Protein AF-A0A9D4W9C0-F1 (afdb_monomer_lite)

pLDDT: mean 72.35, std 21.94, range [27.69, 94.62]

InterPro domains:
  IPR045550 Acylamino-acid-releasing enzyme, N-terminal domain [PF19283] (12-124)

Foldseek 3Di:
DDDDDDDDDDPDDDDDDDPPDDDDDDDDDDDPPPCPPPDPDDDFLDDVRGPHDADFDWDADPVVRDIDTFPDDDPQKRWDDKDWDPDDPPFTKIKTKIAGDPPHSYDPPPPPPGDIDIDMGTDDD

Sequence (125 aa):
MLQLQMQCKAMYQKPTFNDLGYKRSGYDDKDSSSCKGQGDLEEDWGETYAGKRQPALFVINIASGEVQAVKGIDKSLSVGQGVWAPSSDSAQYLVFVGWAFETRKLGVKYCYNRLCSIYVVKAPP

Radius of gyration: 20.46 Å; chains: 1; bounding box: 59×52×46 Å

Secondary structure (DSSP, 8-state):
-------------PPP--TT---------S-----------PPP--TT-TTPPPP--EEE-TTT--EEEPPS--TTEEEEEEEEPPPBTTB-EEEEEEEE-SS-SS-TTT-SS---EEEEEEPP-

Organism: Pisum sativum (NCBI:txid3888)

Structure (mmCIF, N/CA/C/O backbone):
data_AF-A0A9D4W9C0-F1
#
_entry.id   AF-A0A9D4W9C0-F1
#
loop_
_atom_site.group_PDB
_atom_site.id
_atom_site.type_symbol
_atom_site.label_atom_id
_atom_site.label_alt_id
_atom_site.label_comp_id
_atom_site.label_asym_id
_atom_site.label_entity_id
_atom_site.label_seq_id
_atom_site.pdbx_PDB_ins_code
_atom_site.Cartn_x
_atom_site.Cartn_y
_atom_site.Cartn_z
_atom_site.occupancy
_atom_site.B_iso_or_equiv
_atom_site.auth_seq_id
_atom_site.auth_comp_id
_atom_site.auth_asym_id
_atom_site.auth_atom_id
_atom_site.pdbx_PDB_model_num
ATOM 1 N N . MET A 1 1 ? 20.685 -44.419 8.363 1.00 34.91 1 MET A N 1
ATOM 2 C CA . MET A 1 1 ? 21.525 -43.221 8.153 1.00 34.91 1 MET A CA 1
ATOM 3 C C . MET A 1 1 ? 20.795 -42.060 8.807 1.00 34.91 1 MET A C 1
ATOM 5 O O . MET A 1 1 ? 19.616 -41.888 8.531 1.00 34.91 1 MET A O 1
ATOM 9 N N . LEU A 1 2 ? 21.433 -41.440 9.802 1.00 28.39 2 LEU A N 1
ATOM 10 C CA . LEU A 1 2 ? 20.824 -40.558 10.803 1.00 28.39 2 LEU A CA 1
ATOM 11 C C . LEU A 1 2 ? 20.231 -39.259 10.224 1.00 28.39 2 LEU A C 1
ATOM 13 O O . LEU A 1 2 ? 20.700 -38.747 9.213 1.00 28.39 2 LEU A O 1
ATOM 17 N N . GLN A 1 3 ? 19.228 -38.742 10.943 1.00 36.00 3 GLN A N 1
ATOM 18 C CA . GLN A 1 3 ? 18.610 -37.421 10.800 1.00 36.00 3 GLN A CA 1
ATOM 19 C C . GLN A 1 3 ? 19.608 -36.257 10.904 1.00 36.00 3 GLN A C 1
ATOM 21 O O . GLN A 1 3 ? 20.583 -36.340 11.648 1.00 36.00 3 GLN A O 1
ATOM 26 N N . LEU A 1 4 ? 19.230 -35.107 10.333 1.00 28.59 4 LEU A N 1
ATOM 27 C CA . LEU A 1 4 ? 19.535 -33.816 10.949 1.00 28.59 4 LEU A CA 1
ATOM 28 C C . LEU A 1 4 ? 18.307 -32.890 10.880 1.00 28.59 4 LEU A C 1
ATOM 30 O O . LEU A 1 4 ? 18.035 -32.260 9.862 1.00 28.59 4 LEU A O 1
ATOM 34 N N . GLN A 1 5 ? 17.550 -32.825 11.979 1.00 38.75 5 GLN A N 1
ATOM 35 C CA . GLN A 1 5 ? 16.717 -31.665 12.284 1.00 38.75 5 GLN A CA 1
ATOM 36 C C . GLN A 1 5 ? 17.623 -30.594 12.895 1.00 38.75 5 GLN A C 1
ATOM 38 O O . GLN A 1 5 ? 18.260 -30.841 13.915 1.00 38.75 5 GLN A O 1
ATOM 43 N N . MET A 1 6 ? 17.657 -29.396 12.314 1.00 27.69 6 MET A N 1
ATOM 44 C CA . MET A 1 6 ? 18.149 -28.214 13.020 1.00 27.69 6 MET A CA 1
ATOM 45 C C . MET A 1 6 ? 16.951 -27.461 13.591 1.00 27.69 6 MET A C 1
ATOM 47 O O . MET A 1 6 ? 16.297 -26.674 12.914 1.00 27.69 6 MET A O 1
ATOM 51 N N . GLN A 1 7 ? 16.657 -27.730 14.860 1.00 35.03 7 GLN A N 1
ATOM 52 C CA . GLN A 1 7 ? 15.906 -26.807 15.700 1.00 35.03 7 GLN A CA 1
ATOM 53 C C . GLN A 1 7 ? 16.898 -25.793 16.277 1.00 35.03 7 GLN A C 1
ATOM 55 O O . GLN A 1 7 ? 17.729 -26.151 17.107 1.00 35.03 7 GLN A O 1
ATOM 60 N N . CYS A 1 8 ? 16.788 -24.525 15.886 1.00 28.09 8 CYS A N 1
ATOM 61 C CA . CYS A 1 8 ? 17.391 -23.421 16.630 1.00 28.09 8 CYS A CA 1
ATOM 62 C C . CYS A 1 8 ? 16.278 -22.652 17.337 1.00 28.09 8 CYS A C 1
ATOM 64 O O . CYS A 1 8 ? 15.505 -21.912 16.731 1.00 28.09 8 CYS A O 1
ATOM 66 N N . LYS A 1 9 ? 16.187 -22.869 18.647 1.00 37.78 9 LYS A N 1
ATOM 67 C CA . LYS A 1 9 ? 15.298 -22.157 19.560 1.00 37.78 9 LYS A CA 1
ATOM 68 C C . LYS A 1 9 ? 15.943 -20.802 19.867 1.00 37.78 9 LYS A C 1
ATOM 70 O O . LYS A 1 9 ? 16.843 -20.730 20.695 1.00 37.78 9 LYS A O 1
ATOM 75 N N . ALA A 1 10 ? 15.522 -19.737 19.190 1.00 40.38 10 ALA A N 1
ATOM 76 C CA . ALA A 1 10 ? 15.958 -18.385 19.529 1.00 40.38 10 ALA A CA 1
ATOM 77 C C . ALA A 1 10 ? 14.944 -17.744 20.488 1.00 40.38 10 ALA A C 1
ATOM 79 O O . ALA A 1 10 ? 13.806 -17.466 20.113 1.00 40.38 10 ALA A O 1
ATOM 80 N N . MET A 1 11 ? 15.357 -17.519 21.740 1.00 33.88 11 MET A N 1
ATOM 81 C CA . MET A 1 11 ? 14.653 -16.631 22.669 1.00 33.88 11 MET A CA 1
ATOM 82 C C . MET A 1 11 ? 14.821 -15.195 22.168 1.00 33.88 11 MET A C 1
ATOM 84 O O . MET A 1 11 ? 15.821 -14.541 22.449 1.00 33.88 11 MET A O 1
ATOM 88 N N . TYR A 1 12 ? 13.853 -14.710 21.396 1.00 37.72 12 TYR A N 1
ATOM 89 C CA . TYR A 1 12 ? 13.784 -13.302 21.030 1.00 37.72 12 TYR A CA 1
ATOM 90 C C . TYR A 1 12 ? 13.230 -12.523 22.227 1.00 37.72 12 TYR A C 1
ATOM 92 O O . TYR A 1 12 ? 12.031 -12.581 22.505 1.00 37.72 12 TYR A O 1
ATOM 100 N N . GLN A 1 13 ? 14.088 -11.817 22.970 1.00 42.72 13 GLN A N 1
ATOM 101 C CA . GLN A 1 13 ? 13.584 -10.809 23.899 1.00 42.72 13 GLN A CA 1
ATOM 102 C C . GLN A 1 13 ? 13.069 -9.622 23.086 1.00 42.72 13 GLN A C 1
ATOM 104 O O . GLN A 1 13 ? 13.822 -8.936 22.397 1.00 42.72 13 GLN A O 1
ATOM 109 N N . LYS A 1 14 ? 11.747 -9.437 23.144 1.00 36.97 14 LYS A N 1
ATOM 110 C CA . LYS A 1 14 ? 11.023 -8.318 22.543 1.00 36.97 14 LYS A CA 1
ATOM 111 C C . LYS A 1 14 ? 11.611 -7.016 23.108 1.00 36.97 14 LYS A C 1
ATOM 113 O O . LYS A 1 14 ? 11.661 -6.890 24.331 1.00 36.97 14 LYS A O 1
ATOM 118 N N . PRO A 1 15 ? 12.072 -6.066 22.279 1.00 43.28 15 PRO A N 1
ATOM 119 C CA . PRO A 1 15 ? 12.569 -4.803 22.802 1.00 43.28 15 PRO A CA 1
ATOM 120 C C . PRO A 1 15 ? 11.398 -4.034 23.420 1.00 43.28 15 PRO A C 1
ATOM 122 O O . PRO A 1 15 ? 10.394 -3.776 22.755 1.00 43.28 15 PRO A O 1
ATOM 125 N N . THR A 1 16 ? 11.516 -3.702 24.703 1.00 37.25 16 THR A N 1
ATOM 126 C CA . THR A 1 16 ? 10.535 -2.886 25.421 1.00 37.25 16 THR A CA 1
ATOM 127 C C . THR A 1 16 ? 10.920 -1.421 25.265 1.00 37.25 16 THR A C 1
ATOM 129 O O . THR A 1 16 ? 12.020 -1.020 25.646 1.00 37.25 16 THR A O 1
ATOM 132 N N . PHE A 1 17 ? 10.031 -0.623 24.680 1.00 42.72 17 PHE A N 1
ATOM 133 C CA . PHE A 1 17 ? 10.199 0.822 24.585 1.00 42.72 17 PHE A CA 1
ATOM 134 C C . PHE A 1 17 ? 9.562 1.463 25.821 1.00 42.72 17 PHE A C 1
ATOM 136 O O . PHE A 1 17 ? 8.345 1.415 25.965 1.00 42.72 17 PHE A O 1
ATOM 143 N N . ASN A 1 18 ? 10.380 2.032 26.709 1.00 55.69 18 ASN A N 1
ATOM 144 C CA . ASN A 1 18 ? 9.914 2.867 27.818 1.00 55.69 18 ASN A CA 1
ATOM 145 C C . ASN A 1 18 ? 10.355 4.322 27.588 1.00 55.69 18 ASN A C 1
ATOM 147 O O . ASN A 1 18 ? 11.395 4.566 26.971 1.00 55.69 18 ASN A O 1
ATOM 151 N N . ASP A 1 19 ? 9.601 5.271 28.150 1.00 52.81 19 ASP A N 1
ATOM 152 C CA . ASP A 1 19 ? 9.666 6.731 27.926 1.00 52.81 19 ASP A CA 1
ATOM 153 C C . ASP A 1 19 ? 10.970 7.450 28.346 1.00 52.81 19 ASP A C 1
ATOM 155 O O . ASP A 1 19 ? 11.016 8.676 28.415 1.00 52.81 19 ASP A O 1
ATOM 159 N N . LEU A 1 20 ? 12.061 6.730 28.620 1.00 50.66 20 LEU A N 1
ATOM 160 C CA . LEU A 1 20 ? 13.327 7.315 29.090 1.00 50.66 20 LEU A CA 1
ATOM 161 C C . LEU A 1 20 ? 14.422 7.435 28.022 1.00 50.66 20 LEU A C 1
ATOM 163 O O . LEU A 1 20 ? 15.534 7.862 28.336 1.00 50.66 20 LEU A O 1
ATOM 167 N N . GLY A 1 21 ? 14.115 7.134 26.760 1.00 45.12 21 GLY A N 1
ATOM 168 C CA . GLY A 1 21 ? 15.059 7.300 25.658 1.00 45.12 21 GLY A CA 1
ATOM 169 C C . GLY A 1 21 ? 16.256 6.337 25.707 1.00 45.12 21 GLY A C 1
ATOM 170 O O . GLY A 1 21 ? 16.604 5.729 26.718 1.00 45.12 21 GLY A O 1
ATOM 171 N N . TYR A 1 22 ? 16.889 6.162 24.550 1.00 50.72 22 TYR A N 1
ATOM 172 C CA . TYR A 1 22 ? 18.026 5.263 24.366 1.00 50.72 22 TYR A CA 1
ATOM 173 C C . TYR A 1 22 ? 19.295 5.848 25.011 1.00 50.72 22 TYR A C 1
ATOM 175 O O . TYR A 1 22 ? 19.830 6.851 24.536 1.00 50.72 22 TYR A O 1
ATOM 183 N N . LYS A 1 23 ? 19.813 5.213 26.072 1.00 36.28 23 LYS A N 1
ATOM 184 C CA . LYS A 1 23 ? 21.152 5.512 26.606 1.00 36.28 23 LYS A CA 1
ATOM 185 C C . LYS A 1 23 ? 22.200 4.618 25.946 1.00 36.28 23 LYS A C 1
ATOM 187 O O . LYS A 1 23 ? 22.246 3.418 26.198 1.00 36.28 23 LYS A O 1
ATOM 192 N N . ARG A 1 24 ? 23.078 5.222 25.141 1.00 42.12 24 ARG A N 1
ATOM 193 C CA . ARG A 1 24 ? 24.316 4.598 24.659 1.00 42.12 24 ARG A CA 1
ATOM 194 C C . ARG A 1 24 ? 25.418 4.817 25.700 1.00 42.12 24 ARG A C 1
ATOM 196 O O . ARG A 1 24 ? 25.964 5.913 25.778 1.00 42.12 24 ARG A O 1
ATOM 203 N N . SER A 1 25 ? 25.738 3.805 26.501 1.00 36.12 25 SER A N 1
ATOM 204 C CA . SER A 1 25 ? 27.000 3.761 27.250 1.00 36.12 25 SER A CA 1
ATOM 205 C C . SER A 1 25 ? 28.089 3.198 26.335 1.00 36.12 25 SER A C 1
ATOM 207 O O . SER A 1 25 ? 27.937 2.117 25.773 1.00 36.12 25 SER A O 1
ATOM 209 N N . GLY A 1 26 ? 29.154 3.968 26.117 1.00 37.12 26 GLY A N 1
ATOM 210 C CA . GLY A 1 26 ? 30.308 3.536 25.331 1.00 37.12 26 GLY A CA 1
ATOM 211 C C . GLY A 1 26 ? 31.346 2.815 26.187 1.00 37.12 26 GLY A C 1
ATOM 212 O O . GLY A 1 26 ? 31.573 3.241 27.315 1.00 37.12 26 GLY A O 1
ATOM 213 N N . TYR A 1 27 ? 31.963 1.761 25.643 1.00 36.47 27 TYR A N 1
ATOM 214 C CA . TYR A 1 27 ? 33.420 1.608 25.515 1.00 36.47 27 TYR A CA 1
ATOM 215 C C . TYR A 1 27 ? 33.798 0.343 24.710 1.00 36.47 27 TYR A C 1
ATOM 217 O O . TYR A 1 27 ? 33.088 -0.658 24.744 1.00 36.47 27 TYR A O 1
ATOM 225 N N . ASP A 1 28 ? 34.942 0.480 24.037 1.00 34.72 28 ASP A N 1
ATOM 226 C CA . ASP A 1 28 ? 35.852 -0.445 23.346 1.00 34.72 28 ASP A CA 1
ATOM 227 C C . ASP A 1 28 ? 35.480 -1.202 22.057 1.00 34.72 28 ASP A C 1
ATOM 229 O O . ASP A 1 28 ? 34.599 -2.054 21.965 1.00 34.72 28 ASP A O 1
ATOM 233 N N . ASP A 1 29 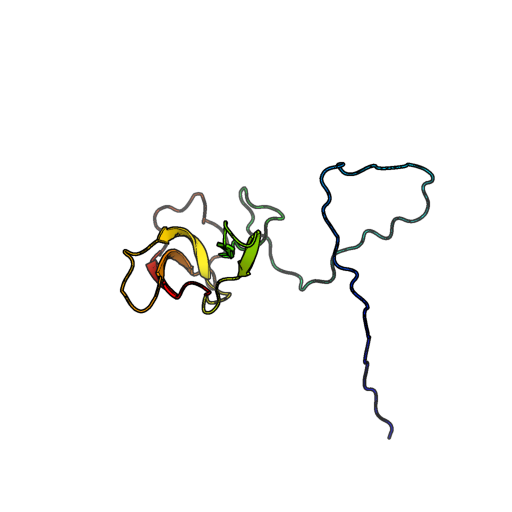? 36.298 -0.865 21.060 1.00 47.44 29 ASP A N 1
ATOM 234 C CA . ASP A 1 29 ? 36.398 -1.349 19.697 1.00 47.44 29 ASP A CA 1
ATOM 235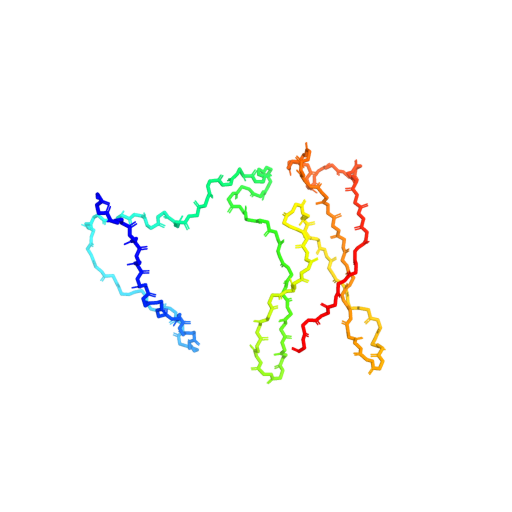 C C . ASP A 1 29 ? 37.081 -2.726 19.689 1.00 47.44 29 ASP A C 1
ATOM 237 O O . ASP A 1 29 ? 38.294 -2.839 19.879 1.00 47.44 29 ASP A O 1
ATOM 241 N N . LYS A 1 30 ? 36.301 -3.793 19.506 1.00 42.06 30 LYS A N 1
ATOM 242 C CA . LYS A 1 30 ? 36.797 -5.066 18.970 1.00 42.06 30 LYS A CA 1
ATOM 243 C C . LYS A 1 30 ? 35.658 -5.834 18.319 1.00 42.06 30 LYS A C 1
ATOM 245 O O . LYS A 1 30 ? 34.712 -6.252 18.979 1.00 42.06 30 LYS A O 1
ATOM 250 N N . ASP A 1 31 ? 35.787 -5.982 17.006 1.00 41.38 31 ASP A N 1
ATOM 251 C CA . ASP A 1 31 ? 34.993 -6.845 16.140 1.00 41.38 31 ASP A CA 1
ATOM 252 C C . ASP A 1 31 ? 33.482 -6.684 16.312 1.00 41.38 31 ASP A C 1
ATOM 254 O O . ASP A 1 31 ? 32.752 -7.600 16.701 1.00 41.38 31 ASP A O 1
ATOM 258 N N . SER A 1 32 ? 32.991 -5.507 15.907 1.00 41.47 32 SER A N 1
ATOM 259 C CA . SER A 1 32 ? 31.609 -5.404 15.451 1.00 41.47 32 SER A CA 1
ATOM 260 C C . SER A 1 32 ? 31.459 -6.279 14.204 1.00 41.47 32 SER A C 1
ATOM 262 O O . SER A 1 32 ? 31.578 -5.843 13.058 1.00 41.47 32 SER A O 1
ATOM 264 N N . SER A 1 33 ? 31.202 -7.568 14.429 1.00 43.00 33 SER A N 1
ATOM 265 C CA . SER A 1 33 ? 30.470 -8.381 13.474 1.00 43.00 33 SER A CA 1
ATOM 266 C C . SER A 1 33 ? 29.147 -7.656 13.273 1.00 43.00 33 SER A C 1
ATOM 268 O O . SER A 1 33 ? 28.201 -7.785 14.043 1.00 43.00 33 SER A O 1
ATOM 270 N N . SER A 1 34 ? 29.156 -6.751 12.292 1.00 49.97 34 SER A N 1
ATOM 271 C CA . SER A 1 34 ? 27.990 -6.066 11.779 1.00 49.97 34 SER A CA 1
ATOM 272 C C . SER A 1 34 ? 26.921 -7.133 11.679 1.00 49.97 34 SER A C 1
ATOM 274 O O . SER A 1 34 ? 27.086 -8.096 10.925 1.00 49.97 34 SER A O 1
ATOM 276 N N . CYS A 1 35 ? 25.887 -7.014 12.512 1.00 44.88 35 CYS A N 1
ATOM 277 C CA . CYS A 1 35 ? 24.693 -7.827 12.424 1.00 44.88 35 CYS A CA 1
ATOM 278 C C . CYS A 1 35 ? 24.067 -7.507 11.067 1.00 44.88 35 CYS A C 1
ATOM 280 O O . CYS A 1 35 ? 23.162 -6.681 10.961 1.00 44.88 35 CYS A O 1
ATOM 282 N N . LYS A 1 36 ? 24.610 -8.111 10.008 1.00 54.81 36 LYS A N 1
ATOM 283 C CA . LYS A 1 36 ? 24.009 -8.169 8.691 1.00 54.81 36 LYS A CA 1
ATOM 284 C C . LYS A 1 36 ? 22.718 -8.915 8.944 1.00 54.81 36 LYS A C 1
ATOM 286 O O . LYS A 1 36 ? 22.748 -10.115 9.196 1.00 54.81 36 LYS A O 1
ATOM 291 N N . GLY A 1 37 ? 21.624 -8.161 9.050 1.00 54.19 37 GLY A N 1
ATOM 292 C CA . GLY A 1 37 ? 20.315 -8.710 9.358 1.00 54.19 37 GLY A CA 1
ATOM 293 C C . GLY A 1 37 ? 20.095 -9.936 8.486 1.00 54.19 37 GLY A C 1
ATOM 294 O O . GLY A 1 37 ? 20.190 -9.836 7.266 1.00 54.19 37 GLY A O 1
ATOM 295 N N . GLN A 1 38 ? 19.890 -11.088 9.121 1.00 60.09 38 GLN A N 1
ATOM 296 C CA . GLN A 1 38 ? 19.630 -12.333 8.419 1.00 60.09 38 GLN A CA 1
ATOM 297 C C . GLN A 1 38 ? 18.307 -12.150 7.666 1.00 60.09 38 GLN A C 1
ATOM 299 O O . GLN A 1 38 ? 17.238 -12.081 8.272 1.00 60.09 38 GLN A O 1
ATOM 304 N N . GLY A 1 39 ? 18.394 -11.979 6.356 1.00 62.66 39 GLY A N 1
ATOM 305 C CA . GLY A 1 39 ? 17.267 -11.789 5.462 1.00 62.66 39 GLY A CA 1
ATOM 306 C C . GLY A 1 39 ? 17.693 -12.167 4.056 1.00 62.66 39 GLY A C 1
ATOM 307 O O . GLY A 1 39 ? 18.883 -12.112 3.736 1.00 62.66 39 GLY A O 1
ATOM 308 N N . ASP A 1 40 ? 16.729 -12.586 3.247 1.00 68.50 40 ASP A N 1
ATOM 309 C CA . ASP A 1 40 ? 16.986 -12.898 1.850 1.00 68.50 40 ASP A CA 1
ATOM 310 C C . ASP A 1 40 ? 17.555 -11.659 1.146 1.00 68.50 40 ASP A C 1
ATOM 312 O O . ASP A 1 40 ? 17.183 -10.520 1.452 1.00 68.50 40 ASP A O 1
ATOM 316 N N . LEU A 1 41 ? 18.507 -11.877 0.235 1.00 69.56 41 LEU A N 1
ATOM 317 C CA . LEU A 1 41 ? 19.050 -10.804 -0.587 1.00 69.56 41 LEU A CA 1
ATOM 318 C C . LEU A 1 41 ? 17.948 -10.332 -1.539 1.00 69.56 41 LEU A C 1
ATOM 320 O O . LEU A 1 41 ? 17.723 -10.925 -2.590 1.00 69.56 41 LEU A O 1
ATOM 324 N N . GLU A 1 42 ? 17.256 -9.269 -1.154 1.00 72.38 42 GLU A N 1
ATOM 325 C CA . GLU A 1 42 ? 16.302 -8.583 -2.012 1.00 72.38 42 GLU A CA 1
ATOM 326 C C . GLU A 1 42 ? 17.015 -7.475 -2.785 1.00 72.38 42 GLU A C 1
ATOM 328 O O . GLU A 1 42 ? 17.797 -6.706 -2.222 1.00 72.38 42 GLU A O 1
ATOM 333 N N . GLU A 1 43 ? 16.730 -7.376 -4.084 1.00 74.38 43 GLU A N 1
ATOM 334 C CA . GLU A 1 43 ? 17.221 -6.266 -4.900 1.00 74.38 43 GLU A CA 1
ATOM 335 C C . GLU A 1 43 ? 16.774 -4.924 -4.313 1.00 74.38 43 GLU A C 1
ATOM 337 O O . GLU A 1 43 ? 15.705 -4.818 -3.710 1.00 74.38 43 GLU A O 1
ATOM 342 N N . ASP A 1 44 ? 17.558 -3.874 -4.508 1.00 76.75 44 ASP A N 1
ATOM 343 C CA . ASP A 1 44 ? 17.185 -2.552 -4.020 1.00 76.75 44 ASP A CA 1
ATOM 344 C C . ASP A 1 44 ? 16.060 -1.940 -4.879 1.00 76.75 44 ASP A C 1
ATOM 346 O O . ASP A 1 44 ? 15.915 -2.232 -6.067 1.00 76.75 44 ASP A O 1
ATOM 350 N N . TRP A 1 45 ? 15.251 -1.068 -4.284 1.00 74.50 45 TRP A N 1
ATOM 351 C CA . TRP A 1 45 ? 14.278 -0.245 -5.005 1.00 74.50 45 TRP A CA 1
ATOM 352 C C . TRP A 1 45 ? 14.942 0.878 -5.808 1.00 74.50 45 TRP A C 1
ATOM 354 O O . TRP A 1 45 ? 14.295 1.465 -6.676 1.00 74.50 45 TRP A O 1
ATOM 364 N N . GLY A 1 46 ? 16.227 1.154 -5.551 1.00 78.88 46 GLY A N 1
ATOM 365 C CA . GLY A 1 46 ? 17.020 2.122 -6.305 1.00 78.88 46 GLY A CA 1
ATOM 366 C C . GLY A 1 46 ? 16.432 3.534 -6.243 1.00 78.88 46 GLY A C 1
ATOM 367 O O . GLY A 1 46 ? 15.711 3.876 -5.310 1.00 78.88 46 GLY A O 1
ATOM 368 N N . GLU A 1 47 ? 16.739 4.377 -7.232 1.00 81.50 47 GLU A N 1
ATOM 369 C CA . GLU A 1 47 ? 16.261 5.769 -7.308 1.00 81.50 47 GLU A CA 1
ATOM 370 C C . GLU A 1 47 ? 16.530 6.554 -6.009 1.00 81.50 47 GLU A C 1
ATOM 372 O O . GLU A 1 47 ? 17.672 6.704 -5.585 1.00 81.50 47 GLU A O 1
ATOM 377 N N . THR A 1 48 ? 15.475 7.048 -5.354 1.00 79.31 48 THR A N 1
ATOM 378 C CA . THR A 1 48 ? 15.552 7.690 -4.036 1.00 79.31 48 THR A CA 1
ATOM 379 C C . THR A 1 48 ? 15.166 6.758 -2.887 1.00 79.31 48 THR A C 1
ATOM 381 O O . THR A 1 48 ? 14.925 7.224 -1.777 1.00 79.31 48 THR A O 1
ATOM 384 N N . TYR A 1 49 ? 15.077 5.457 -3.153 1.00 78.38 49 TYR A N 1
ATOM 385 C CA . TYR A 1 49 ? 14.691 4.400 -2.222 1.00 78.38 49 TYR A CA 1
ATOM 386 C C . TYR A 1 49 ? 15.811 3.377 -1.981 1.00 78.38 49 TYR A C 1
ATOM 388 O O . TYR A 1 49 ? 15.529 2.287 -1.495 1.00 78.38 49 TYR A O 1
ATOM 396 N N . ALA A 1 50 ? 17.072 3.745 -2.241 1.00 80.25 50 ALA A N 1
ATOM 397 C CA . ALA A 1 50 ? 18.220 2.904 -1.915 1.00 80.25 50 ALA A CA 1
ATOM 398 C C . ALA A 1 50 ? 18.218 2.490 -0.425 1.00 80.25 50 ALA A C 1
ATOM 400 O O . ALA A 1 50 ? 18.061 3.330 0.470 1.00 80.25 50 ALA A O 1
ATOM 401 N N . GLY A 1 51 ? 18.354 1.194 -0.154 1.00 79.12 51 GLY A N 1
ATOM 402 C CA . GLY A 1 51 ? 18.309 0.587 1.178 1.00 79.12 51 GLY A CA 1
ATOM 403 C C . GLY A 1 51 ? 16.929 0.596 1.845 1.00 79.12 51 GLY A C 1
ATOM 404 O O . GLY A 1 51 ? 16.824 0.292 3.038 1.00 79.12 51 GLY A O 1
ATOM 405 N N . LYS A 1 52 ? 15.861 0.969 1.128 1.00 81.31 52 LYS A N 1
ATOM 406 C CA . LYS A 1 52 ? 14.486 0.909 1.642 1.00 81.31 52 LYS A CA 1
ATOM 407 C C . LYS A 1 52 ? 13.875 -0.452 1.339 1.00 81.31 52 LYS A C 1
ATOM 409 O O . LYS A 1 52 ? 14.213 -1.101 0.359 1.00 81.31 52 LYS A O 1
ATOM 414 N N . ARG A 1 53 ? 12.958 -0.887 2.201 1.00 82.12 53 ARG A N 1
ATOM 415 C CA . ARG A 1 53 ? 12.156 -2.094 1.979 1.00 82.12 53 ARG A CA 1
ATOM 416 C C . ARG A 1 53 ? 10.814 -1.739 1.358 1.00 82.12 53 ARG A C 1
ATOM 418 O O . ARG A 1 53 ? 10.407 -0.577 1.367 1.00 82.12 53 ARG A O 1
ATOM 425 N N . GLN A 1 54 ? 10.135 -2.760 0.847 1.00 82.88 54 GLN A N 1
ATOM 426 C CA . GLN A 1 54 ? 8.777 -2.631 0.341 1.00 82.88 54 GLN A CA 1
ATOM 427 C C . GLN A 1 54 ? 7.847 -2.064 1.428 1.00 82.88 54 GLN A C 1
ATOM 429 O O . GLN A 1 54 ? 7.893 -2.534 2.571 1.00 82.88 54 GLN A O 1
ATOM 434 N N . PRO A 1 55 ? 7.010 -1.066 1.103 1.00 87.44 55 PRO A N 1
ATOM 435 C CA . PRO A 1 55 ? 6.020 -0.555 2.039 1.00 87.44 55 PRO A CA 1
ATOM 436 C C . PRO A 1 55 ? 4.974 -1.629 2.365 1.00 87.44 55 PRO A C 1
ATOM 438 O O . PRO A 1 55 ? 4.527 -2.365 1.487 1.00 87.44 55 PRO A O 1
ATOM 441 N N . ALA A 1 56 ? 4.563 -1.684 3.630 1.00 89.69 56 ALA A N 1
ATOM 442 C CA . ALA A 1 56 ? 3.518 -2.573 4.128 1.00 89.69 56 ALA A CA 1
ATOM 443 C C . ALA A 1 56 ? 2.483 -1.772 4.929 1.00 89.69 56 ALA A C 1
ATOM 445 O O . ALA A 1 56 ? 2.814 -0.749 5.533 1.00 89.69 56 ALA A O 1
ATOM 446 N N . LEU A 1 57 ? 1.232 -2.239 4.936 1.00 92.19 57 LEU A N 1
ATOM 447 C CA . LEU A 1 57 ? 0.151 -1.605 5.688 1.00 92.19 57 LEU A CA 1
ATOM 448 C C . LEU A 1 57 ? 0.045 -2.174 7.101 1.00 92.19 57 LEU A C 1
ATOM 450 O O . LEU A 1 57 ? 0.023 -3.389 7.309 1.00 92.19 57 LEU A O 1
ATOM 454 N N . PHE A 1 58 ? -0.098 -1.266 8.060 1.00 93.06 58 PHE A N 1
ATOM 455 C CA . PHE A 1 58 ? -0.347 -1.567 9.462 1.00 93.06 58 PHE A CA 1
ATOM 456 C C . PHE A 1 58 ? -1.537 -0.746 9.945 1.00 93.06 58 PHE A C 1
ATOM 458 O O . PHE A 1 58 ? -1.727 0.394 9.522 1.00 93.06 58 PHE A O 1
ATOM 465 N N . VAL A 1 59 ? -2.318 -1.326 10.846 1.00 93.69 59 VAL A N 1
ATOM 466 C CA . VAL A 1 59 ? -3.403 -0.652 11.556 1.00 93.69 59 VAL A CA 1
ATOM 467 C C . VAL A 1 59 ? -3.022 -0.583 13.025 1.00 93.69 59 VAL A C 1
ATOM 469 O O . VAL A 1 59 ? -2.574 -1.574 13.599 1.00 93.69 59 VAL A O 1
ATOM 472 N N . ILE A 1 60 ? -3.176 0.600 13.615 1.00 93.75 60 ILE A N 1
ATOM 473 C CA . ILE A 1 60 ? -2.980 0.829 15.043 1.00 93.75 60 ILE A CA 1
ATOM 474 C C . ILE A 1 60 ? -4.329 1.080 15.707 1.00 93.75 60 ILE A C 1
ATOM 476 O O . ILE A 1 60 ? -5.080 1.967 15.298 1.00 93.75 60 ILE A O 1
ATOM 480 N N . ASN A 1 61 ? -4.624 0.313 16.750 1.00 91.38 61 ASN A N 1
ATOM 481 C CA . ASN A 1 61 ? -5.731 0.601 17.641 1.00 91.38 61 ASN A CA 1
ATOM 482 C C . ASN A 1 61 ? -5.267 1.653 18.655 1.00 91.38 61 ASN A C 1
ATOM 484 O O . ASN A 1 61 ? -4.411 1.386 19.493 1.00 91.38 61 ASN A O 1
ATOM 488 N N . ILE A 1 62 ? -5.820 2.863 18.572 1.00 92.56 62 ILE A N 1
ATOM 489 C CA . ILE A 1 62 ? -5.400 3.995 19.415 1.00 92.56 62 ILE A CA 1
ATOM 490 C C . ILE A 1 62 ? -5.776 3.770 20.889 1.00 92.56 62 ILE A C 1
ATOM 492 O O . ILE A 1 62 ? -5.076 4.248 21.775 1.00 92.56 62 ILE A O 1
ATOM 496 N N . ALA A 1 63 ? -6.854 3.028 21.162 1.00 93.06 63 ALA A N 1
ATOM 497 C CA . ALA A 1 63 ? -7.313 2.773 22.524 1.00 93.06 63 ALA A CA 1
ATOM 498 C C . ALA A 1 63 ? -6.445 1.731 23.247 1.00 93.06 63 ALA A C 1
ATOM 500 O O . ALA A 1 63 ? -6.125 1.912 24.419 1.00 93.06 63 ALA A O 1
ATOM 501 N N . SER A 1 64 ? -6.057 0.649 22.563 1.00 92.25 64 SER A N 1
ATOM 502 C CA . SER A 1 64 ? -5.211 -0.407 23.144 1.00 92.25 64 SER A CA 1
ATOM 503 C C . SER A 1 64 ? -3.710 -0.212 22.901 1.00 92.25 64 SER A C 1
ATOM 505 O O . SER A 1 64 ? -2.898 -0.860 23.558 1.00 92.25 64 SER A O 1
ATOM 507 N N . GLY A 1 65 ? -3.327 0.643 21.951 1.00 91.94 65 GLY A N 1
ATOM 508 C CA . GLY A 1 65 ? -1.947 0.799 21.484 1.00 91.94 65 GLY A CA 1
ATOM 509 C C . GLY A 1 65 ? -1.434 -0.375 20.640 1.00 91.94 65 GLY A C 1
ATOM 510 O O . GLY A 1 65 ? -0.243 -0.438 20.335 1.00 91.94 65 GLY A O 1
ATOM 511 N N . GLU A 1 66 ? -2.295 -1.326 20.270 1.00 93.31 66 GLU A N 1
ATOM 512 C CA . GLU A 1 66 ? -1.891 -2.500 19.499 1.00 93.31 66 GLU A CA 1
ATOM 513 C C . GLU A 1 66 ? -1.682 -2.155 18.020 1.00 93.31 66 GLU A C 1
ATOM 515 O O . GLU A 1 66 ? -2.517 -1.499 17.398 1.00 93.31 66 GLU A O 1
ATOM 520 N N . VAL A 1 67 ? -0.580 -2.641 17.442 1.00 93.94 67 VAL A N 1
ATOM 521 C CA . VAL A 1 67 ? -0.269 -2.503 16.016 1.00 93.94 67 VAL A CA 1
ATOM 522 C C . VAL A 1 67 ? -0.372 -3.868 15.348 1.00 93.94 67 VAL A C 1
ATOM 524 O O . VAL A 1 67 ? 0.350 -4.799 15.708 1.00 93.94 67 VAL A O 1
ATOM 527 N N . GLN A 1 68 ? -1.230 -3.972 14.338 1.00 93.75 68 GLN A N 1
ATOM 528 C CA . GLN A 1 68 ? -1.453 -5.195 13.576 1.00 93.75 68 GLN A CA 1
ATOM 529 C C . GLN A 1 68 ? -1.121 -4.977 12.094 1.00 93.75 68 GLN A C 1
ATOM 531 O O . GLN A 1 68 ? -1.518 -3.984 11.483 1.00 93.75 68 GLN A O 1
ATOM 536 N N . ALA A 1 69 ? -0.390 -5.919 11.495 1.00 91.88 69 ALA A N 1
ATOM 537 C CA . ALA A 1 69 ? -0.133 -5.918 10.057 1.00 91.88 69 ALA A CA 1
ATOM 538 C C . ALA A 1 69 ? -1.397 -6.320 9.286 1.00 91.88 69 ALA A C 1
ATOM 540 O O . ALA A 1 69 ? -2.060 -7.303 9.633 1.00 91.88 69 ALA A O 1
ATOM 541 N N . VAL A 1 70 ? -1.708 -5.592 8.213 1.00 92.75 70 VAL A N 1
ATOM 542 C CA . VAL A 1 70 ? -2.840 -5.916 7.342 1.00 92.75 70 VAL A CA 1
ATOM 543 C C . VAL A 1 70 ? -2.501 -7.156 6.514 1.00 92.75 70 VAL A C 1
ATOM 545 O O . VAL A 1 70 ? -1.486 -7.202 5.820 1.00 92.75 70 VAL A O 1
ATOM 548 N N . LYS A 1 71 ? -3.349 -8.183 6.597 1.00 91.50 71 LYS A N 1
ATOM 549 C CA . LYS A 1 71 ? -3.173 -9.456 5.881 1.00 91.50 71 LYS A CA 1
ATOM 550 C C . LYS A 1 71 ? -3.880 -9.420 4.524 1.00 91.50 71 LYS A C 1
ATOM 552 O O . LYS A 1 71 ? -4.819 -8.658 4.333 1.00 91.50 71 LYS A O 1
ATOM 557 N N . GLY A 1 72 ? -3.466 -10.295 3.607 1.00 88.25 72 GLY A N 1
ATOM 558 C CA . GLY A 1 72 ? -4.120 -10.463 2.301 1.00 88.25 72 GLY A CA 1
ATOM 559 C C . GLY A 1 72 ? -3.616 -9.528 1.199 1.00 88.25 72 GLY A C 1
ATOM 560 O O . GLY A 1 72 ? -4.233 -9.459 0.143 1.00 88.25 72 GLY A O 1
ATOM 561 N N . ILE A 1 73 ? -2.504 -8.827 1.430 1.00 90.81 73 ILE A N 1
ATOM 562 C CA . ILE A 1 73 ? -1.802 -8.053 0.402 1.00 90.81 73 ILE A CA 1
ATOM 563 C C . ILE A 1 73 ? -0.725 -8.949 -0.206 1.00 90.81 73 ILE A C 1
ATOM 565 O O . ILE A 1 73 ? 0.067 -9.544 0.531 1.00 90.81 73 ILE A O 1
ATOM 569 N N . ASP A 1 74 ? -0.708 -9.056 -1.535 1.00 89.38 74 ASP A N 1
ATOM 570 C CA . ASP A 1 74 ? 0.320 -9.818 -2.241 1.00 89.38 74 ASP A CA 1
ATOM 571 C C . ASP A 1 74 ? 1.706 -9.203 -2.001 1.00 89.38 74 ASP A C 1
ATOM 573 O O . ASP A 1 74 ? 1.881 -7.982 -2.023 1.00 89.38 74 ASP A O 1
ATOM 577 N N . LYS A 1 75 ? 2.711 -10.057 -1.799 1.00 86.69 75 LYS A N 1
ATOM 578 C CA . LYS A 1 75 ? 4.103 -9.625 -1.682 1.00 86.69 75 LYS A CA 1
ATOM 579 C C . LYS A 1 75 ? 4.595 -8.969 -2.964 1.00 86.69 75 LYS A C 1
ATOM 581 O O . LYS A 1 75 ? 5.485 -8.142 -2.870 1.00 86.69 75 LYS A O 1
ATOM 586 N N . SER A 1 76 ? 4.024 -9.267 -4.128 1.00 87.06 76 SER A N 1
ATOM 587 C CA . SER A 1 76 ? 4.406 -8.640 -5.398 1.00 87.06 76 SER A CA 1
ATOM 588 C C . SER A 1 76 ? 3.786 -7.255 -5.648 1.00 87.06 76 SER A C 1
ATOM 590 O O . SER A 1 76 ? 4.001 -6.646 -6.707 1.00 87.06 76 SER A O 1
ATOM 592 N N . LEU A 1 77 ? 3.048 -6.723 -4.665 1.00 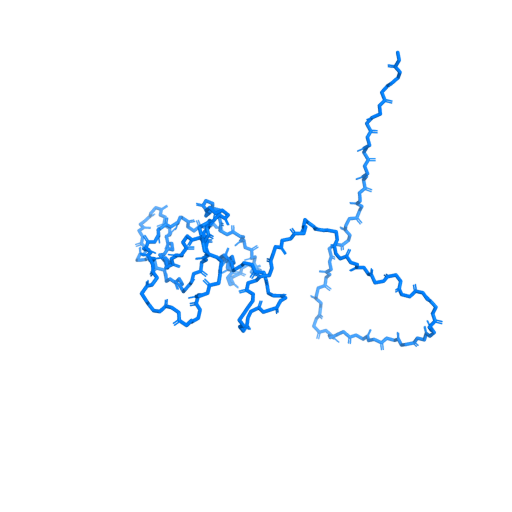89.69 77 LEU A N 1
ATOM 593 C CA . LEU A 1 77 ? 2.373 -5.431 -4.731 1.00 89.69 77 LEU A CA 1
ATOM 594 C C . LEU A 1 77 ? 3.019 -4.395 -3.802 1.00 89.69 77 LEU A C 1
ATOM 596 O O . LEU A 1 77 ? 3.022 -4.532 -2.580 1.00 89.69 77 LEU A O 1
ATOM 600 N N . SER A 1 78 ? 3.525 -3.304 -4.370 1.00 89.38 78 SER A N 1
ATOM 601 C CA . SER A 1 78 ? 3.986 -2.159 -3.585 1.00 89.38 78 SER A CA 1
ATOM 602 C C . SER A 1 78 ? 2.788 -1.305 -3.191 1.00 89.38 78 SER A C 1
ATOM 604 O O . SER A 1 78 ? 2.021 -0.880 -4.059 1.00 89.38 78 SER A O 1
ATOM 606 N N . VAL A 1 79 ? 2.612 -1.075 -1.891 1.00 91.88 79 VAL A N 1
ATOM 607 C CA . VAL A 1 79 ? 1.471 -0.333 -1.349 1.00 91.88 79 VAL A CA 1
ATOM 608 C C . VAL A 1 79 ? 1.770 1.163 -1.270 1.00 91.88 79 VAL A C 1
ATOM 610 O O . VAL A 1 79 ? 2.818 1.582 -0.784 1.00 91.88 79 VAL A O 1
ATOM 613 N N . GLY A 1 80 ? 0.823 1.972 -1.732 1.00 89.31 80 GLY A N 1
ATOM 614 C CA . GLY A 1 80 ? 0.827 3.421 -1.615 1.00 89.31 80 GLY A CA 1
ATOM 615 C C . GLY A 1 80 ? -0.080 3.940 -0.510 1.00 89.31 80 GLY A C 1
ATOM 616 O O . GLY A 1 80 ? -0.317 3.297 0.512 1.00 89.31 80 GLY A O 1
ATOM 617 N N . GLN A 1 81 ? -0.591 5.147 -0.735 1.00 90.00 81 GLN A N 1
ATOM 618 C CA . GLN A 1 81 ? -1.508 5.803 0.183 1.00 90.00 81 GLN A CA 1
ATOM 619 C C . GLN A 1 81 ? -2.800 4.990 0.338 1.00 90.00 81 GLN A C 1
ATOM 621 O O . GLN A 1 81 ? -3.385 4.535 -0.650 1.00 90.00 81 GLN A O 1
ATOM 626 N N . GLY A 1 82 ? -3.232 4.836 1.590 1.00 92.62 82 GLY A N 1
ATOM 627 C CA . GLY A 1 82 ? -4.487 4.198 1.963 1.00 92.62 82 GLY A CA 1
ATOM 628 C C . GLY A 1 82 ? -5.462 5.178 2.611 1.00 92.62 82 GLY A C 1
ATOM 629 O O . GLY A 1 82 ? -5.053 6.166 3.221 1.00 92.62 82 GLY A O 1
ATOM 630 N N . VAL A 1 83 ? -6.752 4.888 2.481 1.00 94.31 83 VAL A N 1
ATOM 631 C CA . VAL A 1 83 ? -7.864 5.587 3.128 1.00 94.31 83 VAL A CA 1
ATOM 632 C C . VAL A 1 83 ? -8.847 4.568 3.699 1.00 94.31 83 VAL A C 1
ATOM 634 O O . VAL A 1 83 ? -8.971 3.450 3.196 1.00 94.31 83 VAL A O 1
ATOM 637 N N . TRP A 1 84 ? -9.557 4.949 4.757 1.00 93.25 84 TRP A N 1
ATOM 638 C CA . TRP A 1 84 ? -10.626 4.127 5.315 1.00 93.25 84 TRP A CA 1
ATOM 639 C C . TRP A 1 84 ? -11.866 4.197 4.428 1.00 93.25 84 TRP A C 1
ATOM 641 O O . TRP A 1 84 ? -12.288 5.281 4.022 1.00 93.25 84 TRP A O 1
ATOM 651 N N . ALA A 1 85 ? -12.456 3.041 4.139 1.00 91.25 85 ALA A N 1
ATOM 652 C CA . ALA A 1 85 ? -13.788 2.988 3.565 1.00 91.25 85 ALA A CA 1
ATOM 653 C C . ALA A 1 85 ? -14.821 3.437 4.615 1.00 91.25 85 ALA A C 1
ATOM 655 O O . ALA A 1 85 ? -14.589 3.252 5.816 1.00 91.25 85 ALA A O 1
ATOM 656 N N . PRO A 1 86 ? -15.974 3.982 4.192 1.00 89.44 86 PRO A N 1
ATOM 657 C CA . PRO A 1 86 ? -17.088 4.232 5.097 1.00 89.44 86 PRO A CA 1
ATOM 658 C C . PRO A 1 86 ? -17.423 2.972 5.901 1.00 89.44 86 PRO A C 1
ATOM 660 O O . PRO A 1 86 ? -17.482 1.873 5.346 1.00 89.44 86 PRO A O 1
ATOM 663 N N . SER A 1 87 ? -17.613 3.132 7.210 1.00 76.56 87 SER A N 1
ATOM 664 C CA . SER A 1 87 ? -17.914 2.008 8.095 1.00 76.56 87 SER A CA 1
ATOM 665 C C . SER A 1 87 ? -19.223 1.348 7.668 1.00 76.56 87 SER A C 1
ATOM 667 O O . SER A 1 87 ? -20.253 2.011 7.587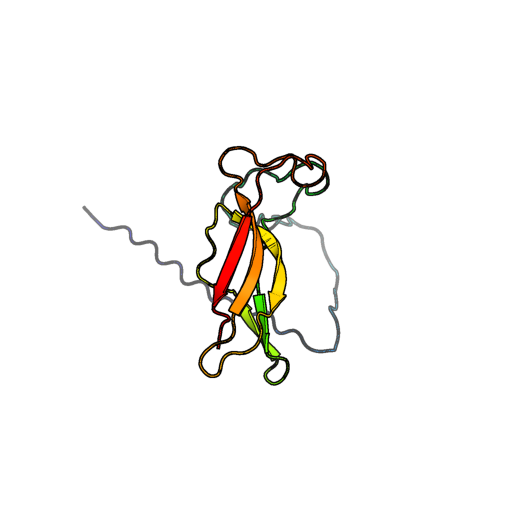 1.00 76.56 87 SER A O 1
ATOM 669 N N . SER A 1 88 ? -19.178 0.041 7.419 1.00 75.75 88 SER A N 1
ATOM 670 C CA . SER A 1 88 ? -20.373 -0.799 7.323 1.00 75.75 88 SER A CA 1
ATOM 671 C C . SER A 1 88 ? -20.575 -1.520 8.654 1.00 75.75 88 SER A C 1
ATOM 673 O O . SER A 1 88 ? -19.592 -1.808 9.337 1.00 75.75 88 SER A O 1
ATOM 675 N N . ASP A 1 89 ? -21.815 -1.852 9.010 1.00 72.06 89 ASP A N 1
ATOM 676 C CA . ASP A 1 89 ? -22.174 -2.423 10.323 1.00 72.06 89 ASP A CA 1
ATOM 677 C C . ASP A 1 89 ? -21.451 -3.737 10.683 1.00 72.06 89 ASP A C 1
ATOM 679 O O . ASP A 1 89 ? -21.500 -4.179 11.827 1.00 72.06 89 ASP A O 1
ATOM 683 N N . SER A 1 90 ? -20.772 -4.381 9.727 1.00 76.81 90 SER A N 1
ATOM 684 C CA . SER A 1 90 ? -20.148 -5.699 9.910 1.00 76.81 90 SER A CA 1
ATOM 685 C C . SER A 1 90 ? -18.626 -5.734 9.740 1.00 76.81 90 SER A C 1
ATOM 687 O O . SER A 1 90 ? -17.988 -6.678 10.213 1.00 76.81 90 SER A O 1
ATOM 689 N N . ALA A 1 91 ? -18.017 -4.750 9.066 1.00 82.62 91 ALA A N 1
ATOM 690 C CA . ALA A 1 91 ? -16.574 -4.726 8.831 1.00 82.62 91 ALA A CA 1
ATOM 691 C C . ALA A 1 91 ? -16.059 -3.345 8.405 1.00 82.62 91 ALA A C 1
ATOM 693 O O . ALA A 1 91 ? -16.714 -2.610 7.659 1.00 82.62 91 ALA A O 1
ATOM 694 N N . GLN A 1 92 ? -14.826 -3.052 8.826 1.00 90.12 92 GLN A N 1
ATOM 695 C CA . GLN A 1 92 ? -14.036 -1.925 8.343 1.00 90.12 92 GLN A CA 1
ATOM 696 C C . GLN A 1 92 ? -13.121 -2.385 7.206 1.00 90.12 92 GLN A C 1
ATOM 698 O O . GLN A 1 92 ? -12.507 -3.456 7.271 1.00 90.12 92 GLN A O 1
ATOM 703 N N . TYR A 1 93 ? -13.020 -1.564 6.166 1.00 92.19 93 TYR A N 1
ATOM 704 C CA . TYR A 1 93 ? -12.176 -1.829 5.006 1.00 92.19 93 TYR A CA 1
ATOM 705 C C . TYR A 1 93 ? -11.205 -0.674 4.790 1.00 92.19 93 TYR A C 1
ATOM 707 O O . TYR A 1 93 ? -11.532 0.486 5.044 1.00 92.19 93 TYR A O 1
ATOM 715 N N . LEU A 1 94 ? -10.018 -0.999 4.288 1.00 93.25 94 LEU A N 1
ATOM 716 C CA . LEU A 1 94 ? -9.051 -0.035 3.786 1.00 93.25 94 LEU A CA 1
ATOM 717 C C . LEU A 1 94 ? -9.011 -0.113 2.267 1.00 93.25 94 LEU A C 1
ATOM 719 O O . LEU A 1 94 ? -8.967 -1.198 1.685 1.00 93.25 94 LEU A O 1
ATOM 723 N N . VAL A 1 95 ? -8.991 1.055 1.642 1.00 94.19 95 VAL A N 1
ATOM 724 C CA . VAL A 1 95 ? -8.792 1.221 0.207 1.00 94.19 95 VAL A CA 1
ATOM 725 C C . VAL A 1 95 ? -7.414 1.823 0.004 1.00 94.19 95 VAL A C 1
ATOM 727 O O . VAL A 1 95 ? -7.082 2.812 0.651 1.00 94.19 95 VAL A O 1
ATOM 730 N N . PHE A 1 96 ? -6.601 1.248 -0.874 1.00 94.50 96 PHE A N 1
ATOM 731 C CA . PHE A 1 96 ? -5.254 1.749 -1.137 1.00 94.50 96 PHE A CA 1
ATOM 732 C C . PHE A 1 96 ? -4.885 1.647 -2.613 1.00 94.50 96 PHE A C 1
ATOM 734 O O . PHE A 1 96 ? -5.421 0.827 -3.359 1.00 94.50 96 PHE A O 1
ATOM 741 N N . VAL A 1 97 ? -3.946 2.491 -3.036 1.00 93.38 97 VAL A N 1
ATOM 742 C CA . VAL A 1 97 ? -3.333 2.398 -4.366 1.00 93.38 97 VAL A CA 1
ATOM 743 C C . VAL A 1 97 ? -2.170 1.420 -4.302 1.00 93.38 97 VAL A C 1
ATOM 745 O O . VAL A 1 97 ? -1.349 1.506 -3.391 1.00 93.38 97 VAL A O 1
ATOM 748 N N . GLY A 1 98 ? -2.081 0.503 -5.262 1.00 92.44 98 GLY A N 1
ATOM 749 C CA . GLY A 1 98 ? -0.979 -0.450 -5.355 1.00 92.44 98 GLY A CA 1
ATOM 750 C C . GLY A 1 98 ? -0.353 -0.497 -6.745 1.00 92.44 98 GLY A C 1
ATOM 751 O O . GLY A 1 98 ? -1.032 -0.291 -7.756 1.00 92.44 98 GLY A O 1
ATOM 752 N N . TRP A 1 99 ? 0.939 -0.819 -6.789 1.00 90.75 99 TRP A N 1
ATOM 753 C CA . TRP A 1 99 ? 1.694 -1.038 -8.022 1.00 90.75 99 TRP A CA 1
ATOM 754 C C . TRP A 1 99 ? 2.297 -2.434 -8.026 1.00 90.75 99 TRP A C 1
ATOM 756 O O . TRP A 1 99 ? 3.098 -2.770 -7.151 1.00 90.75 99 TRP A O 1
ATOM 766 N N . ALA A 1 100 ? 1.953 -3.232 -9.035 1.00 88.19 100 ALA A N 1
ATOM 767 C CA . ALA A 1 100 ? 2.644 -4.488 -9.281 1.00 88.19 100 ALA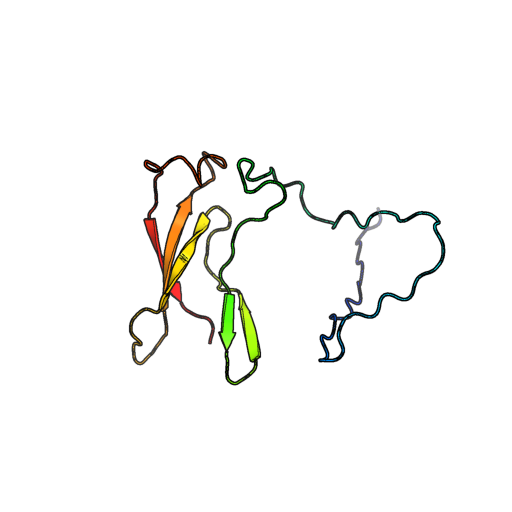 A CA 1
ATOM 768 C C . ALA A 1 100 ? 4.094 -4.186 -9.691 1.00 88.19 100 ALA A C 1
ATOM 770 O O . ALA A 1 100 ? 4.355 -3.269 -10.485 1.00 88.19 100 ALA A O 1
ATOM 771 N N . PHE A 1 101 ? 5.048 -4.925 -9.130 1.00 82.69 101 PHE A N 1
ATOM 772 C CA . PHE A 1 101 ? 6.470 -4.715 -9.414 1.00 82.69 101 PHE A CA 1
ATOM 773 C C . PHE A 1 101 ? 7.200 -5.954 -9.934 1.00 82.69 101 PHE A C 1
ATOM 775 O O . PHE A 1 101 ? 8.390 -5.848 -10.218 1.00 82.69 101 PHE A O 1
ATOM 782 N N . GLU A 1 102 ? 6.503 -7.078 -10.149 1.00 76.31 102 GLU A N 1
ATOM 783 C CA . GLU A 1 102 ? 7.096 -8.313 -10.702 1.00 76.31 102 GLU A CA 1
ATOM 784 C C . GLU A 1 102 ? 7.886 -8.066 -11.990 1.00 76.31 102 GLU A C 1
ATOM 786 O O . GLU A 1 102 ? 8.945 -8.646 -12.197 1.00 76.31 102 GLU A O 1
ATOM 791 N N . THR A 1 103 ? 7.391 -7.176 -12.855 1.00 73.00 103 THR A N 1
ATOM 792 C CA . THR A 1 103 ? 8.012 -6.898 -14.157 1.00 73.00 103 THR A CA 1
ATOM 793 C C . THR A 1 103 ? 8.960 -5.703 -14.143 1.00 73.00 103 THR A C 1
ATOM 795 O O . THR A 1 103 ? 9.787 -5.572 -15.044 1.00 73.00 103 THR A O 1
ATOM 798 N N . ARG A 1 104 ? 8.829 -4.791 -13.170 1.00 75.69 104 ARG A N 1
ATOM 799 C CA . ARG A 1 104 ? 9.608 -3.545 -13.080 1.00 75.69 104 ARG A CA 1
ATOM 800 C C . ARG A 1 104 ? 9.701 -3.122 -11.621 1.00 75.69 104 ARG A C 1
ATOM 802 O O . ARG A 1 104 ? 8.681 -2.778 -11.048 1.00 75.69 104 ARG A O 1
ATOM 809 N N . LYS A 1 105 ? 10.884 -3.059 -11.013 1.00 78.12 105 LYS A N 1
ATOM 810 C CA . LYS A 1 105 ? 11.029 -2.566 -9.627 1.00 78.12 105 LYS A CA 1
ATOM 811 C C . LYS A 1 105 ? 11.262 -1.053 -9.551 1.00 78.12 105 LYS A C 1
ATOM 813 O O . LYS A 1 105 ? 10.639 -0.364 -8.750 1.00 78.12 105 LYS A O 1
ATOM 818 N N . LEU A 1 106 ? 12.085 -0.533 -10.458 1.00 82.12 106 LEU A N 1
ATOM 819 C CA . LEU A 1 106 ? 12.411 0.891 -10.584 1.00 82.12 106 LEU A CA 1
ATOM 820 C C . LEU A 1 106 ? 11.267 1.673 -11.244 1.00 82.12 106 LEU A C 1
ATOM 822 O O . LEU A 1 1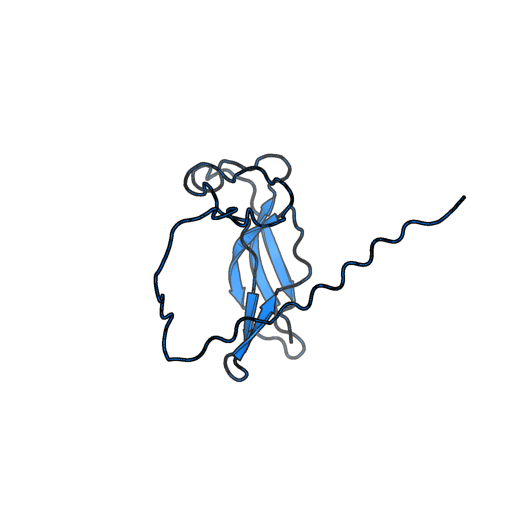06 ? 10.400 1.083 -11.892 1.00 82.12 106 LEU A O 1
ATOM 826 N N . GLY A 1 107 ? 11.263 2.996 -11.114 1.00 80.31 107 GLY A N 1
ATOM 827 C CA . GLY A 1 107 ? 10.288 3.891 -11.737 1.00 80.31 107 GLY A CA 1
ATOM 828 C C . GLY A 1 107 ? 9.097 4.247 -10.854 1.00 80.31 107 GLY A C 1
ATOM 829 O O . GLY A 1 107 ? 8.145 4.836 -11.355 1.00 80.31 107 GLY A O 1
ATOM 830 N N . VAL A 1 108 ? 9.082 3.877 -9.569 1.00 78.88 108 VAL A N 1
ATOM 831 C CA . VAL A 1 108 ? 7.946 4.188 -8.678 1.00 78.88 108 VAL A CA 1
ATOM 832 C C . VAL A 1 108 ? 7.825 5.696 -8.455 1.00 78.88 108 VAL A C 1
ATOM 834 O O . VAL A 1 108 ? 6.713 6.209 -8.360 1.00 78.88 108 VAL A O 1
ATOM 837 N N . LYS A 1 109 ? 8.948 6.425 -8.420 1.00 78.62 109 LYS A N 1
ATOM 838 C CA . LYS A 1 109 ? 8.931 7.873 -8.195 1.00 78.62 109 LYS A CA 1
ATOM 839 C C . LYS A 1 109 ? 8.744 8.698 -9.466 1.00 78.62 109 LYS A C 1
ATOM 841 O O . LYS A 1 109 ? 8.044 9.706 -9.432 1.00 78.62 109 LYS A O 1
ATOM 846 N N . TYR A 1 110 ? 9.402 8.309 -10.557 1.00 82.94 110 TYR A N 1
ATOM 847 C CA . TYR A 1 110 ? 9.539 9.162 -11.746 1.00 82.94 110 TYR A CA 1
ATOM 848 C C . TYR A 1 110 ? 8.754 8.676 -12.975 1.00 82.94 110 TYR A C 1
ATOM 850 O O . TYR A 1 110 ? 8.649 9.415 -13.953 1.00 82.94 110 TYR A O 1
ATOM 858 N N . CYS A 1 111 ? 8.161 7.475 -12.956 1.00 84.50 111 CYS A N 1
ATOM 859 C CA . CYS A 1 111 ? 7.315 6.995 -14.051 1.00 84.50 111 CYS A CA 1
ATOM 860 C C . CYS A 1 111 ? 5.830 7.186 -13.721 1.00 84.50 111 CYS A C 1
ATOM 862 O O . CYS A 1 111 ? 5.185 6.292 -13.180 1.00 84.50 111 CYS A O 1
ATOM 864 N N . TYR A 1 112 ? 5.266 8.335 -14.101 1.00 80.56 112 TYR A N 1
ATOM 865 C CA . TYR A 1 112 ? 3.841 8.623 -13.886 1.00 80.56 112 TYR A CA 1
ATOM 866 C C . TYR A 1 112 ? 2.901 7.723 -14.705 1.00 80.56 112 TYR A C 1
ATOM 868 O O . TYR A 1 112 ? 1.812 7.403 -14.243 1.00 80.56 112 TYR A O 1
ATOM 876 N N . ASN A 1 113 ? 3.323 7.259 -15.889 1.00 86.88 113 ASN A N 1
ATOM 877 C CA . ASN A 1 113 ? 2.570 6.294 -16.704 1.00 86.88 113 ASN A CA 1
ATOM 878 C C . ASN A 1 113 ? 2.869 4.843 -16.289 1.00 86.88 113 ASN A C 1
ATOM 880 O O . ASN A 1 113 ? 3.250 3.996 -17.099 1.00 86.88 113 ASN A O 1
ATOM 884 N N . ARG A 1 114 ? 2.788 4.577 -14.988 1.00 86.00 114 ARG A N 1
ATOM 885 C CA . ARG A 1 114 ? 2.961 3.242 -14.430 1.00 86.00 114 ARG A CA 1
ATOM 886 C C . ARG A 1 114 ? 1.597 2.664 -14.104 1.00 86.00 114 ARG A C 1
ATOM 888 O O . ARG A 1 114 ? 0.791 3.323 -13.455 1.00 86.00 114 ARG A O 1
ATOM 895 N N . LEU A 1 115 ? 1.372 1.415 -14.510 1.00 86.62 115 LEU A N 1
ATOM 896 C CA . LEU A 1 115 ? 0.147 0.695 -14.176 1.00 86.62 115 LEU A CA 1
ATOM 897 C C . LEU A 1 115 ? -0.038 0.660 -12.656 1.00 86.62 115 LEU A C 1
ATOM 899 O O . LEU A 1 115 ? 0.810 0.148 -11.920 1.00 86.62 115 LEU A O 1
ATOM 903 N N . CYS A 1 116 ? -1.148 1.233 -12.211 1.00 89.62 116 CYS A N 1
ATOM 904 C CA . CYS A 1 116 ? -1.591 1.243 -10.830 1.00 89.62 116 CYS A CA 1
ATOM 905 C C . CYS A 1 116 ? -3.043 0.777 -10.771 1.00 89.62 116 CYS A C 1
ATOM 907 O O . CYS A 1 116 ? -3.786 0.836 -11.755 1.00 89.62 116 CYS A O 1
ATOM 909 N N . SER A 1 117 ? -3.450 0.259 -9.621 1.00 92.75 117 SER A N 1
ATOM 910 C CA . SER A 1 117 ? -4.833 -0.149 -9.393 1.00 92.75 117 SER A CA 1
ATOM 911 C C . SER A 1 117 ? -5.241 0.169 -7.966 1.00 92.75 117 SER A C 1
ATOM 913 O O . SER A 1 117 ? -4.395 0.359 -7.087 1.00 92.75 117 SER A O 1
ATOM 915 N N . ILE A 1 118 ? -6.549 0.267 -7.760 1.00 94.62 118 ILE A N 1
ATOM 916 C CA . ILE A 1 118 ? -7.145 0.479 -6.447 1.00 94.62 118 ILE A CA 1
ATOM 917 C C . ILE A 1 118 ? -7.504 -0.890 -5.880 1.00 94.62 118 ILE A C 1
ATOM 919 O O . ILE A 1 118 ? -8.180 -1.679 -6.536 1.00 94.62 118 ILE A O 1
ATOM 923 N N . TYR A 1 119 ? -7.052 -1.150 -4.660 1.00 94.06 119 TYR A N 1
ATOM 924 C CA . TYR A 1 119 ? -7.267 -2.400 -3.946 1.00 94.06 119 TYR A CA 1
ATOM 925 C C . TYR A 1 119 ? -8.082 -2.140 -2.685 1.00 94.06 119 TYR A C 1
ATOM 927 O O . TYR A 1 119 ? -7.974 -1.079 -2.068 1.00 94.06 119 TYR A O 1
ATOM 935 N N . VAL A 1 120 ? -8.882 -3.130 -2.294 1.00 93.25 120 VAL A N 1
ATOM 936 C CA . VAL A 1 120 ? -9.639 -3.126 -1.043 1.00 93.25 120 VAL A CA 1
ATOM 937 C C . VAL A 1 120 ? -9.189 -4.296 -0.182 1.00 93.25 120 VAL A C 1
ATOM 939 O O . VAL A 1 120 ? -9.024 -5.413 -0.668 1.00 93.25 120 VAL A O 1
ATOM 942 N N . VAL A 1 121 ? -8.984 -4.040 1.105 1.00 93.25 121 VAL A N 1
ATOM 943 C CA . VAL A 1 121 ? -8.586 -5.055 2.078 1.00 93.25 121 VAL A CA 1
ATOM 944 C C . VAL A 1 121 ? -9.377 -4.885 3.365 1.00 93.25 121 VAL A C 1
ATOM 946 O O . VAL A 1 121 ? -9.710 -3.771 3.770 1.00 93.25 121 VAL A O 1
ATOM 949 N N . LYS A 1 122 ? -9.716 -6.003 4.006 1.00 92.19 122 LYS A N 1
ATOM 950 C CA . LYS A 1 122 ? -10.397 -5.987 5.301 1.00 92.19 122 LYS A CA 1
ATOM 951 C C . LYS A 1 122 ? -9.414 -5.548 6.386 1.00 92.19 122 LYS A C 1
ATOM 953 O O . LYS A 1 122 ? -8.304 -6.076 6.462 1.00 92.19 122 LYS A O 1
ATOM 958 N N . ALA A 1 123 ? -9.825 -4.600 7.220 1.00 90.75 123 ALA A N 1
ATOM 959 C CA . ALA A 1 123 ? -9.012 -4.161 8.342 1.00 90.75 123 ALA A CA 1
ATOM 960 C C . ALA A 1 123 ? -8.901 -5.266 9.411 1.00 90.75 123 ALA A C 1
ATOM 962 O O . ALA A 1 123 ? -9.847 -6.046 9.583 1.00 90.75 123 ALA A O 1
ATOM 963 N N . PRO A 1 124 ? -7.765 -5.355 10.124 1.00 87.75 124 PRO A N 1
ATOM 964 C CA . PRO A 1 124 ? -7.656 -6.192 11.310 1.00 87.75 124 PRO A CA 1
ATOM 965 C C . PRO A 1 124 ? -8.671 -5.753 12.386 1.00 87.75 124 PRO A C 1
ATOM 967 O O . PRO A 1 124 ? -9.019 -4.570 12.421 1.00 87.75 124 PRO A O 1
ATOM 970 N N . PRO A 1 125 ? -9.173 -6.692 13.207 1.00 78.44 125 PRO A N 1
ATOM 971 C CA . PRO A 1 125 ? -10.102 -6.401 14.297 1.00 78.44 125 PRO A CA 1
ATOM 972 C C . PRO A 1 125 ? -9.452 -5.614 15.443 1.00 78.44 125 PRO A C 1
ATOM 974 O O . PRO A 1 125 ? -8.225 -5.765 15.658 1.00 78.44 125 PRO A O 1
#